Protein AF-A0A2P4SRJ9-F1 (afdb_monomer_lite)

Sequence (58 aa):
MRQNLDEEAKIMKDVPGWKVGESLFHTDRWVPPTVDELYYLRPAAEMDNEKFGLQYYV

Foldseek 3Di:
DVVLLVVCCVVCVPPPPDDRPDDPDPDPDDDDDDLCSVPVVHPVVVSCCVVCVVVPVD

Radius of gyration: 14.51 Å; chains: 1; bounding box: 36×19×41 Å

InterPro domains:
  IPR009346 GRIM-19 [PF06212] (1-41)
  IPR009346 GRIM-19 [PTHR12966] (1-57)

Structure (mmCIF, N/CA/C/O backbone):
data_AF-A0A2P4SRJ9-F1
#
_entry.id   AF-A0A2P4SRJ9-F1
#
loop_
_atom_site.group_PDB
_atom_site.id
_atom_site.type_symbol
_atom_site.label_atom_id
_atom_site.label_alt_id
_atom_site.label_comp_id
_atom_site.label_asym_id
_atom_site.label_entity_id
_atom_site.label_seq_id
_atom_site.pdbx_PDB_ins_code
_atom_site.Cartn_x
_atom_site.Cartn_y
_atom_site.Cartn_z
_atom_site.occupancy
_atom_site.B_iso_or_equiv
_atom_site.auth_seq_id
_atom_site.auth_comp_id
_atom_site.auth_asym_id
_atom_site.auth_atom_id
_atom_site.pdbx_PDB_model_num
ATOM 1 N N . MET A 1 1 ? 0.146 -8.349 -0.653 1.00 87.75 1 MET A N 1
ATOM 2 C CA . MET A 1 1 ? -0.830 -7.665 0.221 1.00 87.75 1 MET A CA 1
ATOM 3 C C . MET A 1 1 ? -0.572 -7.796 1.705 1.00 87.75 1 MET A C 1
ATOM 5 O O . MET A 1 1 ? -0.628 -6.776 2.370 1.00 87.75 1 MET A O 1
ATOM 9 N N . ARG A 1 2 ? -0.263 -8.985 2.242 1.00 93.56 2 ARG A N 1
ATOM 10 C CA . ARG A 1 2 ? -0.154 -9.167 3.699 1.00 93.56 2 ARG A CA 1
ATOM 11 C C . ARG A 1 2 ? 0.754 -8.146 4.406 1.00 93.56 2 ARG A C 1
ATOM 13 O O . ARG A 1 2 ? 0.320 -7.548 5.376 1.00 93.56 2 ARG A O 1
ATOM 20 N N . GLN A 1 3 ? 1.948 -7.905 3.866 1.00 96.00 3 GLN A N 1
ATOM 21 C CA . GLN A 1 3 ? 2.901 -6.931 4.413 1.00 96.00 3 GLN A CA 1
ATOM 22 C C . GLN A 1 3 ? 2.331 -5.502 4.443 1.00 96.00 3 GLN A C 1
ATOM 24 O O . GLN A 1 3 ? 2.428 -4.839 5.466 1.00 96.00 3 GLN A O 1
ATOM 29 N N . ASN A 1 4 ? 1.674 -5.055 3.366 1.00 96.44 4 ASN A N 1
ATOM 30 C CA . ASN A 1 4 ? 1.093 -3.709 3.299 1.00 96.44 4 ASN A CA 1
ATOM 31 C C . ASN A 1 4 ? -0.024 -3.523 4.335 1.00 96.44 4 ASN A C 1
ATOM 33 O O . ASN A 1 4 ? -0.097 -2.464 4.941 1.00 96.44 4 ASN A O 1
ATOM 37 N N . LEU A 1 5 ? -0.835 -4.557 4.590 1.00 96.94 5 LEU A N 1
ATOM 38 C CA . LEU A 1 5 ? -1.869 -4.521 5.634 1.00 96.94 5 LEU A CA 1
ATOM 39 C C . LEU A 1 5 ? -1.268 -4.466 7.046 1.00 96.94 5 LEU A C 1
ATOM 41 O O . LEU A 1 5 ? -1.801 -3.790 7.923 1.00 96.94 5 LEU A O 1
ATOM 45 N N . ASP A 1 6 ? -0.159 -5.171 7.280 1.00 97.81 6 ASP A N 1
ATOM 46 C CA . ASP A 1 6 ? 0.529 -5.130 8.572 1.00 97.81 6 ASP A CA 1
ATOM 47 C C . ASP A 1 6 ? 1.175 -3.752 8.821 1.00 97.81 6 ASP A C 1
ATOM 49 O O . ASP A 1 6 ? 1.172 -3.270 9.954 1.00 97.81 6 ASP A O 1
ATOM 53 N N . GLU A 1 7 ? 1.691 -3.090 7.780 1.00 97.62 7 GLU A N 1
ATOM 54 C CA . GLU A 1 7 ? 2.188 -1.710 7.873 1.00 97.62 7 GLU A CA 1
ATOM 55 C C . GLU A 1 7 ? 1.054 -0.687 8.002 1.00 97.62 7 GLU A C 1
ATOM 57 O O . GLU A 1 7 ? 1.136 0.208 8.841 1.00 97.62 7 GLU A O 1
ATOM 62 N N . GLU A 1 8 ? -0.043 -0.851 7.259 1.00 97.31 8 GLU A N 1
ATOM 63 C CA . GLU A 1 8 ? -1.254 -0.038 7.407 1.00 97.31 8 GLU A CA 1
ATOM 64 C C . GLU A 1 8 ? -1.752 -0.070 8.857 1.00 97.31 8 GLU A C 1
ATOM 66 O O . GLU A 1 8 ? -2.012 0.981 9.440 1.00 97.31 8 GLU A O 1
ATOM 71 N N . ALA A 1 9 ? -1.794 -1.252 9.481 1.00 97.31 9 ALA A N 1
ATOM 72 C CA . ALA A 1 9 ? -2.186 -1.398 10.880 1.00 97.31 9 ALA A CA 1
ATOM 73 C C . ALA A 1 9 ? -1.281 -0.628 11.847 1.00 97.31 9 ALA A C 1
ATOM 75 O O . ALA A 1 9 ? -1.764 -0.099 12.847 1.00 97.31 9 ALA A O 1
ATOM 76 N N . LYS A 1 10 ? 0.024 -0.547 11.569 1.00 97.75 10 LYS A N 1
ATOM 77 C CA . LYS A 1 10 ? 0.967 0.214 12.400 1.00 97.75 10 LYS A CA 1
ATOM 78 C C . LYS A 1 10 ? 0.815 1.718 12.198 1.00 97.75 10 LYS A C 1
ATOM 80 O O . LYS A 1 10 ? 0.878 2.456 13.179 1.00 97.75 10 LYS A O 1
ATOM 85 N N . ILE A 1 11 ? 0.638 2.155 10.950 1.00 97.25 11 ILE A N 1
ATOM 86 C CA . ILE A 1 11 ? 0.552 3.570 10.563 1.00 97.25 11 ILE A CA 1
ATOM 87 C C . ILE A 1 11 ? -0.786 4.174 11.008 1.00 97.25 11 ILE A C 1
ATOM 89 O O . ILE A 1 11 ? -0.811 5.269 11.562 1.00 97.25 11 ILE A O 1
ATOM 93 N N . MET A 1 12 ? -1.891 3.455 10.807 1.00 97.69 12 MET A N 1
ATOM 94 C CA . MET A 1 12 ? -3.252 3.973 10.990 1.00 97.69 12 MET A CA 1
ATOM 95 C C . MET A 1 12 ? -3.844 3.710 12.380 1.00 97.69 12 MET A C 1
ATOM 97 O O . MET A 1 12 ? -4.991 4.074 12.632 1.00 97.69 12 MET A O 1
ATOM 101 N N . LYS A 1 13 ? -3.078 3.115 13.305 1.00 96.88 13 LYS A N 1
ATOM 102 C CA . LYS A 1 13 ? -3.549 2.740 14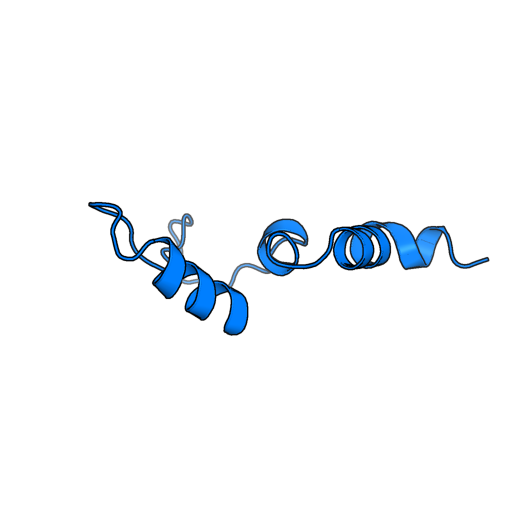.654 1.00 96.88 13 LYS A CA 1
ATOM 103 C C . LYS A 1 13 ? -4.177 3.893 15.454 1.00 96.88 13 LYS A C 1
ATOM 105 O O . LYS A 1 13 ? -5.039 3.643 16.289 1.00 96.88 13 LYS A O 1
ATOM 110 N N . ASP A 1 14 ? -3.739 5.129 15.209 1.00 97.31 14 ASP A N 1
ATOM 111 C CA . ASP A 1 14 ? -4.133 6.315 15.981 1.00 97.31 14 ASP A CA 1
ATOM 112 C C . ASP A 1 14 ? -5.211 7.162 15.268 1.00 97.31 14 ASP A C 1
ATOM 114 O O . ASP A 1 14 ? -5.618 8.209 15.775 1.00 97.31 14 ASP A O 1
ATOM 118 N N . VAL A 1 15 ? -5.689 6.735 14.090 1.00 97.56 15 VAL A N 1
ATOM 119 C CA . VAL A 1 15 ? -6.681 7.475 13.294 1.00 97.56 15 VAL A CA 1
ATOM 120 C C . VAL A 1 15 ? -8.098 6.984 13.630 1.00 97.56 15 VAL A C 1
ATOM 122 O O . VAL A 1 15 ? -8.422 5.818 13.387 1.00 97.56 15 VAL A O 1
ATOM 125 N N . PRO A 1 16 ? -8.988 7.841 14.170 1.00 97.19 16 PRO A N 1
ATOM 126 C CA . PRO A 1 16 ? -10.324 7.417 14.572 1.00 97.19 16 PRO A CA 1
ATOM 127 C C . PRO A 1 16 ? -11.178 7.033 13.358 1.00 97.19 16 PRO A C 1
ATOM 129 O O . PRO A 1 16 ? -11.269 7.774 12.383 1.00 97.19 16 PRO A O 1
ATOM 132 N N . GLY A 1 17 ? -11.843 5.880 13.445 1.00 95.88 17 GLY A N 1
ATOM 133 C CA . GLY A 1 17 ? -12.731 5.374 12.394 1.00 95.88 17 GLY A CA 1
ATOM 134 C C . GLY A 1 17 ? -12.026 4.640 11.251 1.00 95.88 17 GLY A C 1
ATOM 135 O O . GLY A 1 17 ? -12.719 4.130 10.374 1.00 95.88 17 GLY A O 1
ATOM 136 N N . TRP A 1 18 ? -10.692 4.535 11.265 1.00 97.62 18 TRP A N 1
ATOM 137 C CA . TRP A 1 18 ? -9.962 3.748 10.274 1.00 97.62 18 TRP A CA 1
ATOM 138 C C . TRP A 1 18 ? -10.114 2.245 10.530 1.00 97.62 18 TRP A C 1
ATOM 140 O O . TRP A 1 18 ? -9.925 1.773 11.654 1.00 97.62 18 TRP A O 1
ATOM 150 N N . LYS A 1 19 ? -10.424 1.478 9.482 1.00 97.31 19 LYS A N 1
ATOM 151 C CA . LYS A 1 19 ? -10.471 0.013 9.522 1.00 97.31 19 LYS A CA 1
ATOM 152 C C . LYS A 1 19 ? -9.451 -0.553 8.547 1.00 97.31 19 LYS A C 1
ATOM 154 O O . LYS A 1 19 ? -9.582 -0.402 7.338 1.00 97.31 19 LYS A O 1
ATOM 159 N N . VAL A 1 20 ? -8.449 -1.230 9.094 1.00 96.94 20 VAL A N 1
ATOM 160 C CA . VAL A 1 20 ? -7.374 -1.840 8.305 1.00 96.94 20 VAL A CA 1
ATOM 161 C C . VAL A 1 20 ? -7.945 -2.883 7.349 1.00 96.94 20 VAL A C 1
ATOM 163 O O . VAL A 1 20 ? -8.656 -3.792 7.785 1.00 96.94 20 VAL A O 1
ATOM 166 N N . GLY A 1 21 ? -7.598 -2.779 6.065 1.00 95.38 21 GLY A N 1
ATOM 167 C CA . GLY A 1 21 ? -8.019 -3.739 5.044 1.00 95.38 21 GLY A CA 1
ATOM 168 C C . GLY A 1 21 ? -9.524 -3.761 4.758 1.00 95.38 21 GLY A C 1
ATOM 169 O O . GLY A 1 21 ? -10.027 -4.769 4.257 1.00 95.38 21 GLY A O 1
ATOM 170 N N . GLU A 1 22 ? -10.258 -2.692 5.083 1.00 96.19 22 GLU A N 1
ATOM 171 C CA . GLU A 1 22 ? -11.664 -2.558 4.692 1.00 96.19 22 GLU A CA 1
ATOM 172 C C . GLU A 1 22 ? -11.788 -2.488 3.162 1.00 96.19 22 GLU A C 1
ATOM 174 O O . GLU A 1 22 ? -11.205 -1.627 2.505 1.00 96.19 22 GLU A O 1
ATOM 179 N N . SER A 1 23 ? -12.556 -3.417 2.585 1.00 95.69 23 SER A N 1
ATOM 180 C CA . SER A 1 23 ? -12.857 -3.405 1.153 1.00 95.69 23 SER A CA 1
ATOM 181 C C . SER A 1 23 ? -13.797 -2.250 0.823 1.00 95.69 23 SER A C 1
ATOM 183 O O . SER A 1 23 ? -14.845 -2.093 1.448 1.00 95.69 23 SER A O 1
ATOM 185 N N . LEU A 1 24 ? -13.463 -1.486 -0.216 1.00 95.38 24 LEU A N 1
ATOM 186 C CA . LEU A 1 24 ? -14.325 -0.426 -0.750 1.00 95.38 24 LEU A CA 1
ATOM 187 C C . LEU A 1 24 ? -15.427 -0.960 -1.681 1.00 95.38 24 LEU A C 1
ATOM 189 O O . LEU A 1 24 ? -16.300 -0.207 -2.114 1.00 95.38 24 LEU A O 1
ATOM 193 N N . PHE A 1 25 ? -15.393 -2.248 -2.024 1.00 96.88 25 PHE A N 1
ATOM 194 C CA . PHE A 1 25 ? -16.362 -2.864 -2.924 1.00 96.88 25 PHE A CA 1
ATOM 195 C C . PHE A 1 25 ? -17.561 -3.421 -2.154 1.00 96.88 25 PHE A C 1
ATOM 197 O O . PHE A 1 25 ? -17.411 -4.068 -1.124 1.00 96.88 25 PHE A O 1
ATOM 204 N N . HIS A 1 26 ? -18.759 -3.286 -2.726 1.00 97.38 26 HIS A N 1
ATOM 205 C CA . HIS A 1 26 ? -20.004 -3.855 -2.188 1.00 97.38 26 HIS A CA 1
ATOM 206 C C . HIS A 1 26 ? -20.139 -5.377 -2.421 1.00 97.38 26 HIS A C 1
ATOM 208 O O . HIS A 1 26 ? -21.251 -5.895 -2.522 1.00 97.38 26 HIS A O 1
ATOM 214 N N . THR A 1 27 ? -19.029 -6.098 -2.600 1.00 96.56 27 THR A N 1
ATOM 215 C CA . THR A 1 27 ? -19.029 -7.535 -2.904 1.00 96.56 27 THR A CA 1
ATOM 216 C C . THR A 1 27 ? -17.932 -8.253 -2.140 1.00 96.56 27 THR A C 1
ATOM 218 O O . THR A 1 27 ? -16.821 -7.739 -2.062 1.00 96.56 27 THR A O 1
ATOM 221 N N . ASP A 1 28 ? -18.190 -9.498 -1.747 1.00 95.38 28 ASP A N 1
ATOM 222 C CA . ASP A 1 28 ? -17.190 -10.380 -1.123 1.00 95.38 28 ASP A CA 1
ATOM 223 C C . ASP A 1 28 ? -16.298 -11.109 -2.144 1.00 95.38 28 ASP A C 1
ATOM 225 O O . ASP A 1 28 ? -15.544 -12.023 -1.807 1.00 95.38 28 ASP A O 1
ATOM 229 N N . ARG A 1 29 ? -16.414 -10.761 -3.431 1.00 97.25 29 ARG A N 1
ATOM 230 C CA . ARG A 1 29 ? -15.586 -11.355 -4.482 1.00 97.25 29 ARG A CA 1
ATOM 231 C C . ARG A 1 29 ? -14.160 -10.843 -4.357 1.00 97.25 29 ARG A C 1
ATOM 233 O O . ARG A 1 29 ? -13.931 -9.675 -4.060 1.00 97.25 29 ARG A O 1
ATOM 240 N N . TRP A 1 30 ? -13.206 -11.711 -4.672 1.00 96.25 30 TRP A N 1
ATOM 241 C CA . TRP A 1 30 ? -11.818 -11.298 -4.813 1.00 96.25 30 TRP A CA 1
ATOM 242 C C . TRP A 1 30 ? -11.673 -10.287 -5.956 1.00 96.25 30 TRP A C 1
ATOM 244 O O . TRP A 1 30 ? -12.114 -10.548 -7.078 1.00 96.25 30 TRP A O 1
ATOM 254 N N . VAL A 1 31 ? -11.023 -9.162 -5.664 1.00 96.38 31 VAL A N 1
ATOM 255 C CA . VAL A 1 31 ? -10.664 -8.138 -6.645 1.00 96.38 31 VAL A CA 1
ATOM 256 C C . VAL A 1 31 ? -9.141 -8.122 -6.764 1.00 96.38 31 VAL A C 1
ATOM 258 O O . VAL A 1 31 ? -8.461 -8.039 -5.739 1.00 96.38 31 VAL A O 1
ATOM 261 N N . PRO A 1 32 ? -8.580 -8.246 -7.982 1.00 96.81 32 PRO A N 1
ATOM 262 C CA . PRO A 1 32 ? -7.142 -8.165 -8.157 1.00 96.81 32 PRO A CA 1
ATOM 263 C C . PRO A 1 32 ? -6.665 -6.761 -7.774 1.00 96.81 32 PRO A C 1
ATOM 265 O O . PRO A 1 32 ? -7.287 -5.775 -8.174 1.00 96.81 32 PRO A O 1
ATOM 268 N N . PRO A 1 33 ? -5.565 -6.658 -7.025 1.00 96.75 33 PRO A N 1
ATOM 269 C CA . PRO A 1 33 ? -5.064 -5.366 -6.619 1.00 96.75 33 PRO A CA 1
ATOM 270 C C . PRO A 1 33 ? -4.399 -4.612 -7.763 1.00 96.75 33 PRO A C 1
ATOM 272 O O . PRO A 1 33 ? -3.817 -5.198 -8.678 1.00 96.75 33 PRO A O 1
ATOM 275 N N . THR A 1 34 ? -4.427 -3.296 -7.655 1.00 96.12 34 THR A N 1
ATOM 276 C CA . THR A 1 34 ? -3.667 -2.384 -8.501 1.00 96.12 34 THR A CA 1
ATOM 277 C C . THR A 1 34 ? -2.177 -2.405 -8.143 1.00 96.12 34 THR A C 1
ATOM 279 O O . THR A 1 34 ? -1.774 -2.781 -7.038 1.00 96.12 34 THR A O 1
ATOM 282 N N . VAL A 1 35 ? -1.336 -1.968 -9.086 1.00 96.12 35 VAL A N 1
ATOM 283 C CA . VAL A 1 35 ? 0.111 -1.796 -8.854 1.00 96.12 35 VAL A CA 1
ATOM 284 C C . VAL A 1 35 ? 0.356 -0.836 -7.690 1.00 96.12 35 VAL A C 1
ATOM 286 O O . VAL A 1 35 ? 1.203 -1.076 -6.838 1.00 96.12 35 VAL A O 1
ATOM 289 N N . ASP A 1 36 ? -0.440 0.218 -7.614 1.00 95.25 36 ASP A N 1
ATOM 290 C CA . 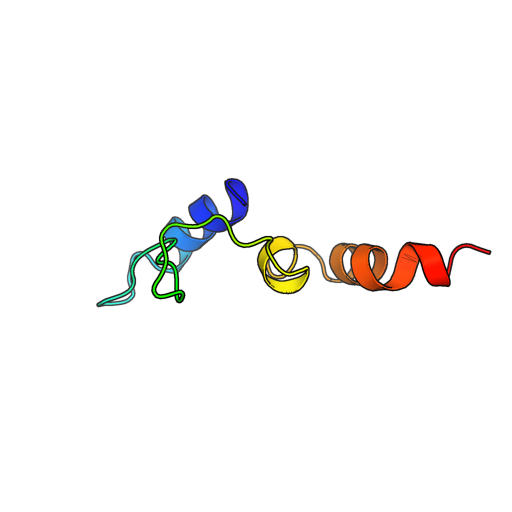ASP A 1 36 ? -0.338 1.251 -6.595 1.00 95.25 36 ASP A CA 1
ATOM 291 C C . ASP A 1 36 ? -0.628 0.697 -5.187 1.00 95.25 36 ASP A C 1
ATOM 293 O O . ASP A 1 36 ?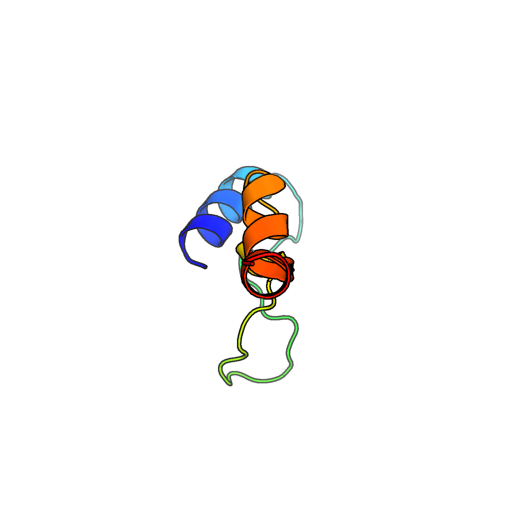 0.185 0.867 -4.277 1.00 95.25 36 ASP A O 1
ATOM 297 N N . GLU A 1 37 ? -1.699 -0.086 -5.018 1.00 96.25 37 GLU A N 1
ATOM 298 C CA . GLU A 1 37 ? -1.999 -0.769 -3.747 1.00 96.25 37 GLU A CA 1
ATOM 299 C C . GLU A 1 37 ? -0.885 -1.740 -3.311 1.00 96.25 37 GLU A C 1
ATOM 301 O O . GLU A 1 37 ? -0.695 -1.987 -2.116 1.00 96.25 37 GLU A O 1
ATOM 306 N N . LEU A 1 38 ? -0.137 -2.313 -4.260 1.00 96.75 38 LEU A N 1
ATOM 307 C CA . LEU A 1 38 ? 0.969 -3.231 -3.978 1.00 96.75 38 LEU A CA 1
ATOM 308 C C . LEU A 1 38 ? 2.291 -2.514 -3.662 1.00 96.75 38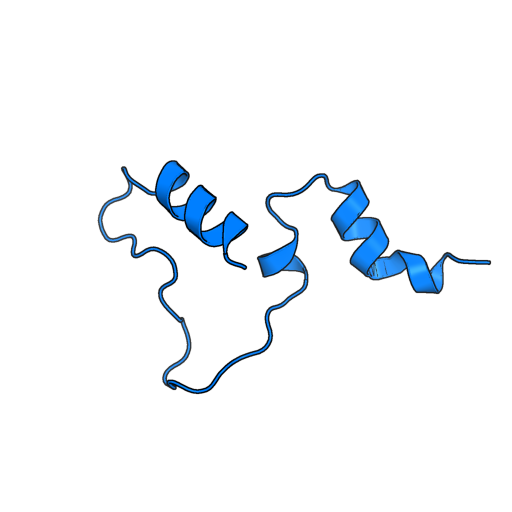 LEU A C 1
ATOM 310 O O . LEU A 1 38 ? 3.037 -2.997 -2.801 1.00 96.75 38 LEU A O 1
ATOM 314 N N . TYR A 1 39 ? 2.582 -1.400 -4.337 1.00 97.19 39 TYR A N 1
ATOM 315 C CA . TYR A 1 39 ? 3.920 -0.800 -4.377 1.00 97.19 39 TYR A CA 1
ATOM 316 C C . TYR A 1 39 ? 4.043 0.580 -3.715 1.00 97.19 39 TYR A C 1
ATOM 318 O O . TYR A 1 39 ? 5.169 1.021 -3.515 1.00 97.19 39 TYR A O 1
ATOM 326 N N . TYR A 1 40 ? 2.962 1.250 -3.295 1.00 94.31 40 TYR A N 1
ATOM 327 C CA . TYR A 1 40 ? 3.074 2.593 -2.692 1.00 94.31 40 TYR A CA 1
ATOM 328 C C . TYR A 1 40 ? 3.923 2.676 -1.418 1.00 94.31 40 TYR A C 1
ATOM 330 O O . TYR A 1 40 ? 4.5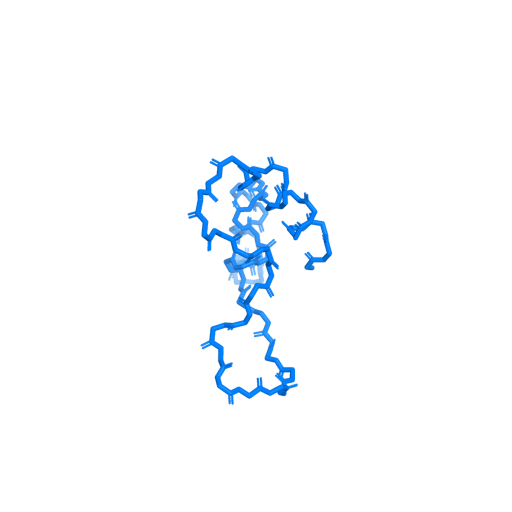07 3.720 -1.142 1.00 94.31 40 TYR A O 1
ATOM 338 N N . LEU A 1 41 ? 4.013 1.593 -0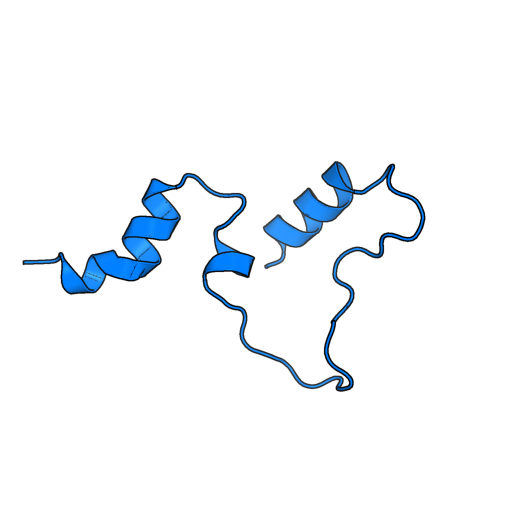.645 1.00 96.19 41 LEU A N 1
ATOM 339 C CA . LEU A 1 41 ? 4.851 1.542 0.560 1.00 96.19 41 LEU A CA 1
ATOM 340 C C . LEU A 1 41 ? 6.298 1.108 0.273 1.00 96.19 41 LEU A C 1
ATOM 342 O O . LEU A 1 41 ? 7.088 0.938 1.199 1.00 96.19 41 LEU A O 1
ATOM 346 N N . ARG A 1 42 ? 6.648 0.893 -0.997 1.00 96.19 42 ARG A N 1
ATOM 347 C CA . ARG A 1 42 ? 7.967 0.425 -1.430 1.00 96.19 42 ARG A CA 1
ATOM 348 C C . ARG A 1 42 ? 8.783 1.566 -2.043 1.00 96.19 42 ARG A C 1
ATOM 350 O O . ARG A 1 42 ? 8.229 2.620 -2.357 1.00 96.19 42 ARG A O 1
ATOM 357 N N . PRO A 1 43 ? 10.102 1.386 -2.240 1.00 97.69 43 PRO A N 1
ATOM 358 C CA . PRO A 1 43 ? 10.909 2.352 -2.974 1.00 97.69 43 PRO A CA 1
ATOM 359 C C . PRO A 1 43 ? 10.331 2.636 -4.365 1.00 97.69 43 PRO A C 1
ATOM 361 O O . PRO A 1 43 ? 9.937 1.715 -5.080 1.00 97.69 43 PRO A O 1
ATOM 364 N N . ALA A 1 44 ? 10.349 3.906 -4.781 1.00 95.69 44 ALA A N 1
ATOM 365 C CA . ALA A 1 44 ? 9.782 4.336 -6.063 1.00 95.69 44 ALA A CA 1
ATOM 366 C C . ALA A 1 44 ? 10.351 3.563 -7.268 1.00 95.69 44 ALA A C 1
ATOM 368 O O . ALA A 1 44 ? 9.609 3.213 -8.179 1.00 95.69 44 ALA A O 1
ATOM 369 N N . ALA A 1 45 ? 11.638 3.200 -7.224 1.00 96.56 45 ALA A N 1
ATOM 370 C CA . ALA A 1 45 ? 12.282 2.413 -8.273 1.00 96.56 45 ALA A CA 1
ATOM 371 C C . ALA A 1 45 ? 11.639 1.026 -8.487 1.00 96.56 45 ALA A C 1
ATOM 373 O O . ALA A 1 45 ? 11.618 0.541 -9.616 1.00 96.56 45 ALA A O 1
ATOM 374 N N . GLU A 1 46 ? 11.096 0.385 -7.441 1.00 97.44 46 GLU A N 1
ATOM 375 C CA . GLU A 1 46 ? 10.371 -0.887 -7.594 1.00 97.44 46 GLU A CA 1
ATOM 376 C C . GLU A 1 46 ? 9.047 -0.684 -8.333 1.00 97.44 46 GLU A C 1
ATOM 378 O O . GLU A 1 46 ? 8.714 -1.466 -9.219 1.00 97.44 46 GLU A O 1
ATOM 383 N N . MET A 1 47 ? 8.316 0.385 -8.003 1.00 96.31 47 MET A N 1
ATOM 384 C CA . MET A 1 47 ? 7.075 0.741 -8.691 1.00 96.31 47 MET A CA 1
ATOM 385 C C . MET A 1 47 ? 7.335 1.082 -10.163 1.00 96.31 47 MET A C 1
ATOM 387 O O . MET A 1 47 ? 6.591 0.632 -11.033 1.00 96.31 47 MET A O 1
ATOM 391 N N . ASP A 1 48 ? 8.386 1.851 -10.450 1.00 95.88 48 ASP A N 1
ATOM 392 C CA . ASP A 1 48 ? 8.754 2.224 -11.819 1.00 95.88 48 ASP A CA 1
ATOM 393 C C . ASP A 1 48 ? 9.145 0.993 -12.643 1.00 95.88 48 ASP A C 1
ATOM 395 O O . ASP A 1 48 ? 8.710 0.840 -13.787 1.00 95.88 48 ASP A O 1
ATOM 399 N N . ASN A 1 49 ? 9.910 0.076 -12.047 1.00 96.44 49 ASN A N 1
ATOM 400 C CA . ASN A 1 49 ? 10.263 -1.182 -12.690 1.00 96.44 49 ASN A CA 1
ATOM 401 C C . ASN A 1 49 ? 9.041 -2.089 -12.913 1.00 96.44 49 ASN A C 1
ATOM 403 O O . ASN A 1 49 ? 8.931 -2.698 -13.970 1.00 96.44 49 ASN A O 1
ATOM 407 N N . GLU A 1 50 ? 8.096 -2.162 -11.974 1.00 96.06 50 GLU A N 1
ATOM 408 C CA . GLU A 1 50 ? 6.854 -2.921 -12.177 1.00 96.06 50 GLU A CA 1
ATOM 409 C C . GLU A 1 50 ? 6.006 -2.321 -13.310 1.00 96.06 50 GLU A C 1
ATOM 411 O O . GLU A 1 50 ? 5.483 -3.045 -14.155 1.00 96.06 50 GLU A O 1
ATOM 416 N N . LYS A 1 51 ? 5.886 -0.988 -13.361 1.00 95.69 51 LYS A N 1
ATOM 417 C CA . LYS A 1 51 ? 5.065 -0.298 -14.367 1.00 95.69 51 LYS A CA 1
ATOM 418 C C . LYS A 1 51 ? 5.669 -0.359 -15.764 1.00 95.69 51 LYS A C 1
ATOM 420 O O . LYS A 1 51 ? 4.932 -0.507 -16.738 1.00 95.69 51 LYS A O 1
ATOM 425 N N . PHE A 1 52 ? 6.987 -0.217 -15.873 1.00 95.75 52 PHE A N 1
ATOM 426 C CA . PHE A 1 52 ? 7.632 0.042 -17.158 1.00 95.75 52 PHE A CA 1
ATOM 427 C C . PHE A 1 52 ? 8.845 -0.838 -17.460 1.00 95.75 52 PHE A C 1
ATOM 429 O O . PHE A 1 52 ? 9.368 -0.775 -18.571 1.00 95.75 52 PHE A O 1
ATOM 436 N N . GLY A 1 53 ? 9.293 -1.675 -16.523 1.00 95.88 53 GLY A N 1
ATOM 437 C CA . GLY A 1 53 ? 10.510 -2.476 -16.667 1.00 95.88 53 GLY A CA 1
ATOM 438 C C . GLY A 1 53 ? 10.491 -3.347 -17.919 1.00 95.88 53 GLY A C 1
ATOM 439 O O . GLY A 1 53 ? 11.465 -3.355 -18.658 1.00 95.88 53 GLY A O 1
ATOM 440 N N . LEU A 1 54 ? 9.355 -3.983 -18.232 1.00 94.62 54 LEU A N 1
ATOM 441 C CA . LEU A 1 54 ? 9.199 -4.760 -19.467 1.00 94.62 54 LEU A CA 1
ATOM 442 C C . LEU A 1 54 ? 9.319 -3.899 -20.735 1.00 94.62 54 LEU A C 1
ATOM 444 O O . LEU A 1 54 ? 9.901 -4.340 -21.717 1.00 94.62 54 LEU A O 1
ATOM 448 N N . GLN A 1 55 ? 8.759 -2.687 -20.731 1.00 94.62 55 GLN A N 1
ATOM 449 C CA . GLN A 1 55 ? 8.772 -1.800 -21.901 1.00 94.62 55 GLN A CA 1
ATOM 450 C C . GLN A 1 55 ? 10.167 -1.237 -22.173 1.00 94.62 55 GLN A C 1
ATOM 452 O O . GLN A 1 55 ? 10.538 -1.047 -23.329 1.00 94.62 55 GLN A O 1
ATOM 457 N N . TYR A 1 56 ? 10.928 -0.967 -21.113 1.00 93.00 56 TYR A N 1
ATOM 458 C CA . TYR A 1 56 ? 12.286 -0.435 -21.201 1.00 93.00 56 TYR A CA 1
ATOM 459 C C . TYR A 1 56 ? 13.368 -1.517 -21.275 1.00 93.00 56 TYR A C 1
ATOM 461 O O . TYR A 1 56 ? 14.546 -1.182 -21.400 1.00 93.00 56 TYR A O 1
ATOM 469 N N . TYR A 1 57 ? 12.994 -2.797 -21.215 1.00 91.00 57 TYR A N 1
ATOM 470 C CA . TYR A 1 57 ? 13.924 -3.906 -21.383 1.00 91.00 57 TYR A CA 1
ATOM 471 C C . TYR A 1 57 ? 14.229 -4.110 -22.874 1.00 91.00 57 TYR A C 1
ATOM 473 O O . TYR A 1 57 ? 13.468 -4.762 -23.592 1.00 91.00 57 TYR A O 1
ATOM 481 N N . VAL A 1 58 ? 15.333 -3.507 -23.329 1.00 78.19 58 VAL A N 1
ATOM 482 C CA . VAL A 1 58 ? 15.909 -3.640 -24.681 1.00 78.19 58 VAL A CA 1
ATOM 483 C C . VAL A 1 58 ? 17.186 -4.466 -24.619 1.00 78.19 58 VAL A C 1
ATOM 485 O O . VAL A 1 58 ? 17.994 -4.218 -23.695 1.00 78.19 58 VAL A O 1
#

Organism: Bambusicola thoracicus (NCBI:txid9083)

pLDDT: mean 95.82, std 2.86, range [78.19, 97.81]

Secondary structure (DSSP, 8-state):
-HHHHHHHHHHSTTSTT--TT---SSS-S--PPPHHHHHTTS-HHHHHHHHHHHHH--